Protein AF-A0A7V9BZ48-F1 (afdb_monomer)

Structure (mmCIF, N/CA/C/O backbone):
data_AF-A0A7V9BZ48-F1
#
_entry.id   AF-A0A7V9BZ48-F1
#
loop_
_atom_site.group_PDB
_atom_site.id
_atom_site.type_symbol
_atom_site.label_atom_id
_atom_site.label_alt_id
_atom_site.label_comp_id
_atom_site.label_asym_id
_atom_site.label_entity_id
_atom_site.label_seq_id
_atom_site.pdbx_PDB_ins_code
_atom_site.Cartn_x
_atom_site.Cartn_y
_atom_site.Cartn_z
_atom_site.occupancy
_atom_site.B_iso_or_equiv
_atom_site.auth_seq_id
_atom_site.auth_comp_id
_atom_site.auth_asym_id
_atom_site.auth_atom_id
_atom_site.pdbx_PDB_model_num
ATOM 1 N N . MET A 1 1 ? -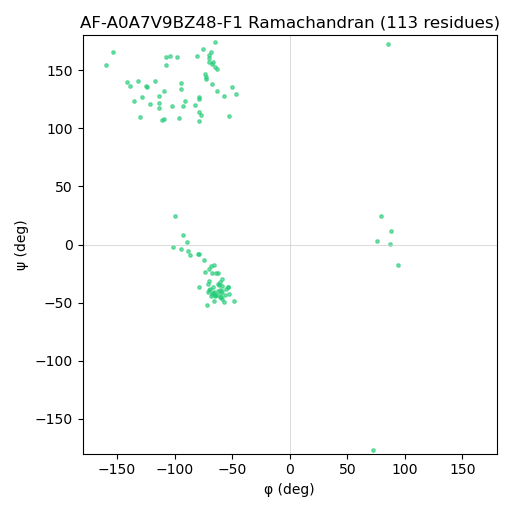19.549 12.080 18.949 1.00 83.88 1 MET A N 1
ATOM 2 C CA . MET A 1 1 ? -18.926 11.627 17.686 1.00 83.88 1 MET A CA 1
ATOM 3 C C . MET A 1 1 ? -18.040 10.440 18.003 1.00 83.88 1 MET A C 1
ATOM 5 O O . MET A 1 1 ? -17.340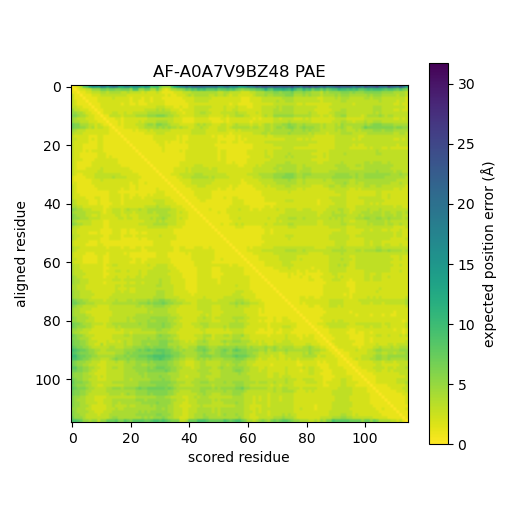 10.505 19.005 1.00 83.88 1 MET A O 1
ATOM 9 N N . THR A 1 2 ? -18.080 9.383 17.196 1.00 92.50 2 THR A N 1
ATOM 10 C CA . THR A 1 2 ? -17.160 8.242 17.321 1.00 92.50 2 THR A CA 1
ATOM 11 C C . THR A 1 2 ? -15.810 8.625 16.702 1.00 92.50 2 THR A C 1
ATOM 13 O O . THR A 1 2 ? -15.813 9.105 15.566 1.00 92.50 2 THR A O 1
ATOM 16 N N . PRO A 1 3 ? -14.671 8.482 17.405 1.00 97.62 3 PRO A N 1
ATOM 17 C CA . PRO A 1 3 ? -13.357 8.766 16.830 1.00 97.62 3 PRO A CA 1
ATOM 18 C C . PRO A 1 3 ? -13.024 7.794 15.688 1.00 97.62 3 PRO A C 1
ATOM 20 O O . PRO A 1 3 ? -13.516 6.663 15.649 1.00 97.62 3 PRO A O 1
ATOM 23 N N . ARG A 1 4 ? -12.196 8.249 14.742 1.00 97.88 4 ARG A N 1
ATOM 24 C CA . ARG A 1 4 ? -11.833 7.506 13.527 1.00 97.88 4 ARG A CA 1
ATOM 25 C C . ARG A 1 4 ? -10.318 7.365 13.427 1.00 97.88 4 ARG A C 1
ATOM 27 O O . ARG A 1 4 ? -9.601 8.342 13.621 1.00 97.88 4 ARG A O 1
ATOM 34 N N . ALA A 1 5 ? -9.857 6.169 13.084 1.00 97.94 5 ALA A N 1
ATOM 35 C CA . ALA A 1 5 ? -8.475 5.869 12.743 1.00 97.94 5 ALA A CA 1
ATOM 36 C C . ALA A 1 5 ? -8.389 5.473 11.260 1.00 97.94 5 ALA A C 1
ATOM 38 O O . ALA A 1 5 ? -9.037 4.519 10.822 1.00 97.94 5 ALA A O 1
ATOM 39 N N . ALA A 1 6 ? -7.589 6.212 10.494 1.00 97.81 6 ALA A N 1
ATOM 40 C CA . ALA A 1 6 ? -7.200 5.848 9.136 1.00 97.81 6 ALA A CA 1
ATOM 41 C C . ALA A 1 6 ? -5.778 5.283 9.183 1.00 97.81 6 ALA A C 1
ATOM 43 O O . ALA A 1 6 ? -4.855 5.954 9.642 1.00 97.81 6 ALA A O 1
ATOM 44 N N . MET A 1 7 ? -5.619 4.031 8.767 1.00 97.75 7 MET A N 1
ATOM 45 C CA . MET A 1 7 ? -4.364 3.294 8.856 1.00 97.75 7 MET A CA 1
ATOM 46 C C . MET A 1 7 ? -3.811 3.082 7.450 1.00 97.75 7 MET A C 1
ATOM 48 O O . MET A 1 7 ? -4.364 2.292 6.690 1.00 97.75 7 MET A O 1
ATOM 52 N N . GLY A 1 8 ? -2.744 3.798 7.101 1.00 95.50 8 GLY A N 1
ATOM 53 C CA . GLY A 1 8 ? -2.086 3.692 5.799 1.00 95.50 8 GLY A CA 1
ATOM 54 C C . GLY A 1 8 ? -0.915 2.711 5.815 1.00 95.50 8 GLY A C 1
ATOM 55 O O . GLY A 1 8 ? -0.065 2.762 6.705 1.00 95.50 8 GLY A O 1
ATOM 56 N N . LEU A 1 9 ? -0.856 1.841 4.813 1.00 93.75 9 LEU A N 1
ATOM 57 C CA . LEU A 1 9 ? 0.286 0.999 4.485 1.00 93.75 9 LEU A CA 1
ATOM 58 C C . LEU A 1 9 ? 0.711 1.317 3.053 1.00 93.75 9 LEU A C 1
ATOM 60 O O . LEU A 1 9 ? -0.062 1.119 2.124 1.00 93.75 9 LEU A O 1
ATOM 64 N N . LEU A 1 10 ? 1.961 1.746 2.876 1.00 88.81 10 LEU A N 1
ATOM 65 C CA . LEU A 1 10 ? 2.533 1.992 1.547 1.00 88.81 10 LEU A CA 1
ATOM 66 C C . LEU A 1 10 ? 2.513 0.728 0.660 1.00 88.81 10 LEU A C 1
ATOM 68 O O . LEU A 1 10 ? 2.431 0.818 -0.557 1.00 88.81 10 LEU A O 1
ATOM 72 N N . PHE A 1 11 ? 2.596 -0.450 1.282 1.00 91.88 11 PHE A N 1
ATOM 73 C CA . PHE A 1 11 ? 2.771 -1.746 0.628 1.00 91.88 11 PHE A CA 1
ATOM 74 C C . PHE A 1 11 ? 1.441 -2.492 0.452 1.00 91.88 11 PHE A C 1
ATOM 76 O O . PHE A 1 11 ? 0.480 -2.257 1.190 1.00 91.88 11 PHE A O 1
ATOM 83 N N . TYR A 1 12 ? 1.410 -3.476 -0.451 1.00 95.12 12 TYR A N 1
ATOM 84 C CA . TYR A 1 12 ? 0.418 -4.555 -0.358 1.00 95.12 12 TYR A CA 1
ATOM 85 C C . TYR A 1 12 ? 0.674 -5.430 0.887 1.00 95.12 12 TYR A C 1
ATOM 87 O O . TYR A 1 12 ? 1.801 -5.428 1.391 1.00 95.12 12 TYR A O 1
ATOM 95 N N . PRO A 1 13 ? -0.326 -6.164 1.426 1.00 96.62 13 PRO A N 1
ATOM 96 C CA . PRO A 1 13 ? -0.155 -6.944 2.649 1.00 96.62 13 PRO A CA 1
ATOM 97 C C . PRO A 1 13 ? 1.049 -7.893 2.596 1.00 96.62 13 PRO A C 1
ATOM 99 O O . PRO A 1 13 ? 1.060 -8.888 1.874 1.00 96.62 13 PRO A O 1
ATOM 102 N N . ARG A 1 14 ? 2.076 -7.570 3.387 1.00 92.50 14 ARG A N 1
ATOM 103 C CA . ARG A 1 14 ? 3.254 -8.404 3.650 1.00 92.50 14 ARG A CA 1
ATOM 104 C C . ARG A 1 14 ? 3.940 -7.953 4.938 1.00 92.50 14 ARG A C 1
ATOM 106 O O . ARG A 1 14 ? 3.856 -6.791 5.330 1.00 92.50 14 ARG A O 1
ATOM 113 N N . GLY A 1 15 ? 4.653 -8.875 5.580 1.00 91.31 15 GLY A N 1
ATOM 114 C CA . GLY A 1 15 ? 5.461 -8.586 6.767 1.00 91.31 15 GLY A CA 1
ATOM 115 C C . GLY A 1 15 ? 4.661 -8.322 8.050 1.00 91.31 15 GLY A C 1
ATOM 116 O O . GLY A 1 15 ? 3.436 -8.443 8.106 1.00 91.31 15 GLY A O 1
ATOM 117 N N . GLY A 1 16 ? 5.383 -7.989 9.123 1.00 94.25 16 GLY A N 1
ATOM 118 C CA . GLY A 1 16 ? 4.809 -7.852 10.466 1.00 94.25 16 GLY A CA 1
ATOM 119 C C . GLY A 1 16 ? 3.896 -6.636 10.648 1.00 94.25 16 GLY A C 1
ATOM 120 O O . GLY A 1 16 ? 2.926 -6.714 11.397 1.00 94.25 16 GLY A O 1
ATOM 121 N N . SER A 1 17 ? 4.149 -5.528 9.945 1.00 94.12 17 SER A N 1
ATOM 122 C CA . SER A 1 17 ? 3.313 -4.321 10.032 1.00 94.12 17 SER A CA 1
ATOM 123 C C . SER A 1 17 ? 1.882 -4.582 9.557 1.00 94.12 17 SER A C 1
ATOM 125 O O . SER A 1 17 ? 0.942 -4.158 10.223 1.00 94.12 17 SER A O 1
ATOM 127 N N . ALA A 1 18 ? 1.698 -5.355 8.482 1.00 96.62 18 ALA A N 1
ATOM 128 C CA . ALA A 1 18 ? 0.374 -5.752 8.007 1.00 96.62 18 ALA A CA 1
ATOM 129 C C . ALA A 1 18 ? -0.398 -6.557 9.069 1.00 96.62 18 ALA A C 1
ATOM 131 O O . ALA A 1 18 ? -1.589 -6.327 9.273 1.00 96.62 18 ALA A O 1
ATOM 132 N N . GLN A 1 19 ? 0.281 -7.443 9.808 1.00 97.62 19 GLN A N 1
ATOM 133 C CA . GLN A 1 19 ? -0.327 -8.181 10.924 1.00 97.62 19 GLN A CA 1
ATOM 134 C C . GLN A 1 19 ? -0.738 -7.244 12.067 1.00 97.62 19 GLN A C 1
ATOM 136 O O . GLN A 1 19 ? -1.850 -7.351 12.581 1.00 97.62 19 GLN A O 1
ATOM 141 N N . VAL A 1 20 ? 0.119 -6.287 12.436 1.00 97.75 20 VAL A N 1
ATOM 142 C CA . VAL A 1 20 ? -0.211 -5.279 13.458 1.00 97.75 20 VAL A CA 1
ATOM 143 C C . VAL A 1 20 ? -1.446 -4.478 13.050 1.00 97.75 20 VAL A C 1
ATOM 145 O O . VAL A 1 20 ? -2.368 -4.343 13.852 1.00 97.75 20 VAL A O 1
ATOM 148 N N . VAL A 1 21 ? -1.503 -4.002 11.801 1.00 98.12 21 VAL A N 1
ATOM 149 C CA . VAL A 1 21 ? -2.672 -3.282 11.275 1.00 98.12 21 VAL A CA 1
ATOM 150 C C . VAL A 1 21 ? -3.921 -4.155 11.329 1.00 98.12 21 VAL A C 1
ATOM 152 O O . VAL A 1 21 ? -4.949 -3.698 11.819 1.00 98.12 21 VAL A O 1
ATOM 155 N N . ARG A 1 22 ? -3.827 -5.422 10.910 1.00 98.06 22 ARG A N 1
ATOM 156 C CA . ARG A 1 22 ? -4.950 -6.367 10.914 1.00 98.06 22 ARG A CA 1
ATOM 157 C C . ARG A 1 22 ? -5.545 -6.536 12.310 1.00 98.06 22 ARG A C 1
ATOM 159 O O . ARG A 1 22 ? -6.758 -6.429 12.475 1.00 98.06 22 ARG A O 1
ATOM 166 N N . TYR A 1 23 ? -4.708 -6.780 13.317 1.00 98.25 23 TYR A N 1
ATOM 167 C CA . TYR A 1 23 ? -5.187 -6.973 14.686 1.00 98.25 23 TYR A CA 1
ATOM 168 C C . TYR A 1 23 ? -5.690 -5.674 15.318 1.00 98.25 23 TYR A C 1
ATOM 170 O O . TYR A 1 23 ? -6.726 -5.678 15.982 1.00 98.25 23 TYR A O 1
ATOM 178 N N . LEU A 1 24 ? -4.998 -4.554 15.095 1.00 98.25 24 LEU A N 1
ATOM 179 C CA . LEU A 1 24 ? -5.388 -3.271 15.672 1.00 98.25 24 LEU A CA 1
ATOM 180 C C . LEU A 1 24 ? -6.702 -2.755 15.070 1.00 98.25 24 LEU A C 1
ATOM 182 O O . LEU A 1 24 ? -7.591 -2.354 15.819 1.00 98.25 24 LEU A O 1
ATOM 186 N N . ALA A 1 25 ? -6.870 -2.828 13.748 1.00 98.25 25 ALA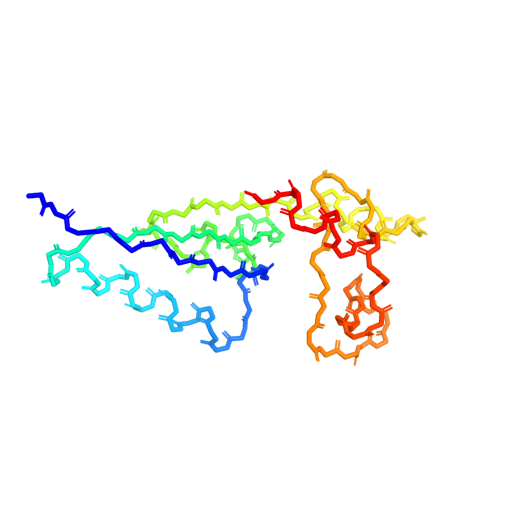 A N 1
ATOM 187 C CA . ALA A 1 25 ? -8.105 -2.430 13.074 1.00 98.25 25 ALA A CA 1
ATOM 188 C C . ALA A 1 25 ? -9.313 -3.273 13.522 1.00 98.25 25 ALA A C 1
ATOM 190 O O . ALA A 1 25 ? -10.406 -2.733 13.673 1.00 98.25 25 ALA A O 1
ATOM 191 N N . ALA A 1 26 ? -9.116 -4.564 13.815 1.00 98.25 26 ALA A N 1
ATOM 192 C CA . ALA A 1 26 ? -10.155 -5.425 14.384 1.00 98.25 26 ALA A CA 1
ATOM 193 C C . ALA A 1 26 ? -10.484 -5.085 15.854 1.00 98.25 26 ALA A C 1
ATOM 195 O O . ALA A 1 26 ? -11.629 -5.212 16.295 1.00 98.25 26 ALA A O 1
ATOM 196 N N . ALA A 1 27 ? -9.488 -4.655 16.634 1.00 98.31 27 ALA A N 1
ATOM 197 C CA . ALA A 1 27 ? -9.654 -4.338 18.051 1.00 98.31 27 ALA A CA 1
ATOM 198 C C . ALA A 1 27 ? -10.294 -2.959 18.289 1.00 98.31 27 ALA A C 1
ATOM 200 O O . ALA A 1 27 ? -11.100 -2.810 19.205 1.00 98.31 27 ALA A O 1
ATOM 201 N N . LEU A 1 28 ? -9.979 -1.959 17.460 1.00 98.06 28 LEU A N 1
ATOM 202 C CA . LEU A 1 28 ? -10.426 -0.568 17.616 1.00 98.06 28 LEU A CA 1
ATOM 203 C C . LEU A 1 28 ? -11.956 -0.389 17.769 1.00 98.06 28 LEU A C 1
ATOM 205 O O . LEU A 1 28 ? -12.363 0.351 18.670 1.00 98.06 28 LEU A O 1
ATOM 209 N N . PRO A 1 29 ? -12.821 -1.087 17.004 1.00 97.50 29 PRO A N 1
ATOM 210 C CA . PRO A 1 29 ? -14.272 -1.065 17.216 1.00 97.50 29 PRO A CA 1
ATOM 211 C C . PRO A 1 29 ? -14.714 -1.415 18.638 1.00 97.50 29 PRO A C 1
ATOM 213 O O . PRO A 1 29 ? -15.617 -0.776 19.175 1.00 97.50 29 PRO A O 1
ATOM 216 N N . HIS A 1 30 ? -14.030 -2.356 19.294 1.00 97.25 30 HIS A N 1
ATOM 217 C CA . HIS A 1 30 ? -14.325 -2.750 20.675 1.00 97.25 30 HIS A CA 1
ATOM 218 C C . HIS A 1 30 ? -13.953 -1.661 21.692 1.00 97.25 30 HIS A C 1
ATOM 220 O O . HIS A 1 30 ? -14.503 -1.629 22.790 1.00 97.25 30 HIS A O 1
ATOM 226 N N . ALA A 1 31 ? -13.059 -0.742 21.321 1.00 97.19 31 ALA A N 1
ATOM 227 C CA . ALA A 1 31 ? -12.698 0.437 22.104 1.00 97.19 31 ALA A CA 1
ATOM 228 C C . ALA A 1 31 ? -13.538 1.681 21.743 1.00 97.19 31 ALA A C 1
ATOM 230 O O . ALA A 1 31 ? -13.234 2.782 22.201 1.00 97.19 31 ALA A O 1
ATOM 231 N N . GLY A 1 32 ? -14.575 1.533 20.910 1.00 97.94 32 GLY A N 1
ATOM 232 C CA . GLY A 1 32 ? -15.436 2.637 20.485 1.00 97.94 32 GLY A CA 1
ATOM 233 C C . GLY A 1 32 ? -14.845 3.509 19.374 1.00 97.94 32 GLY A C 1
ATOM 234 O O . GLY A 1 32 ? -15.226 4.672 19.265 1.00 97.94 32 GLY A O 1
ATOM 235 N N . TRP A 1 33 ? -13.926 2.981 18.560 1.00 98.44 33 TRP A N 1
ATOM 236 C CA . TRP A 1 33 ? -13.358 3.664 17.389 1.00 98.44 33 TRP A CA 1
ATOM 237 C C . TRP A 1 33 ? -13.882 3.074 16.078 1.00 98.44 33 TRP A C 1
ATOM 239 O O . TRP A 1 33 ? -14.215 1.899 15.998 1.00 98.44 33 TRP A O 1
ATOM 249 N N . GLN A 1 34 ? -13.894 3.867 15.013 1.00 98.06 34 GLN A N 1
ATOM 250 C CA . GLN A 1 34 ? -13.979 3.344 13.647 1.00 98.06 34 GLN A CA 1
ATOM 251 C C . GLN A 1 34 ? -12.569 3.206 13.074 1.00 98.06 34 GLN A C 1
ATOM 253 O O . GLN A 1 34 ? -11.746 4.101 13.269 1.00 98.06 34 GLN A O 1
ATOM 258 N N . ALA A 1 35 ? -12.296 2.117 12.361 1.00 98.19 35 ALA A N 1
ATOM 259 C CA . ALA A 1 35 ? -11.005 1.861 11.734 1.00 98.19 35 ALA A CA 1
ATOM 260 C C . ALA A 1 35 ? -11.189 1.603 10.238 1.00 98.19 35 ALA A C 1
ATOM 262 O O . ALA A 1 35 ? -12.091 0.863 9.861 1.00 98.19 35 ALA A O 1
ATOM 263 N N . SER A 1 36 ? -10.323 2.204 9.425 1.00 98.38 36 SER A N 1
ATOM 264 C CA . SER A 1 36 ? -10.235 1.990 7.975 1.00 98.38 36 SER A CA 1
ATOM 265 C C . SER A 1 36 ? -8.775 1.761 7.595 1.00 98.38 36 SER A C 1
ATOM 267 O O . SER A 1 36 ? -7.884 2.401 8.164 1.00 98.38 36 SER A O 1
ATOM 269 N N . VAL A 1 37 ? -8.526 0.837 6.670 1.00 98.50 37 VAL A N 1
ATOM 270 C CA . VAL A 1 37 ? -7.185 0.456 6.212 1.00 98.50 37 VAL A CA 1
ATOM 271 C C . VAL A 1 37 ? -7.015 0.860 4.754 1.00 98.50 37 VAL A C 1
ATOM 273 O O . VAL A 1 37 ? -7.826 0.486 3.917 1.00 98.50 37 VAL A O 1
ATOM 276 N N . TYR A 1 38 ? -5.947 1.588 4.449 1.00 97.81 38 TYR A N 1
ATOM 277 C CA . TYR A 1 38 ? -5.564 1.996 3.100 1.00 97.81 38 TYR A CA 1
ATOM 278 C C . TYR A 1 38 ? -4.259 1.288 2.762 1.00 97.81 38 TYR A C 1
ATOM 280 O O . TYR A 1 38 ? -3.275 1.454 3.483 1.00 97.81 38 TYR A O 1
ATOM 288 N N . CYS A 1 39 ? -4.252 0.437 1.740 1.00 97.25 39 CYS A N 1
ATOM 289 C CA . CYS A 1 39 ? -3.072 -0.359 1.397 1.00 97.25 39 CYS A CA 1
ATOM 290 C C . CYS A 1 39 ? -3.042 -0.741 -0.082 1.00 97.25 39 CYS A C 1
ATOM 292 O O . CYS A 1 39 ? -4.043 -0.637 -0.786 1.00 97.25 39 CYS A O 1
ATOM 294 N N . GLY A 1 40 ? -1.887 -1.194 -0.557 1.00 96.62 40 GLY A N 1
ATOM 295 C CA . GLY A 1 40 ? -1.814 -1.852 -1.853 1.00 96.62 40 GLY A CA 1
ATOM 296 C C . GLY A 1 40 ? -2.513 -3.209 -1.848 1.00 96.62 40 GLY A C 1
ATOM 297 O O . GLY A 1 40 ? -2.762 -3.794 -0.797 1.00 96.62 40 GLY A O 1
ATOM 298 N N . SER A 1 41 ? -2.762 -3.774 -3.019 1.00 97.31 41 SER A N 1
ATOM 299 C CA . SER A 1 41 ? -3.232 -5.147 -3.168 1.00 97.31 41 SER A CA 1
ATOM 300 C C . SER A 1 41 ? -2.576 -5.788 -4.369 1.00 97.31 41 SER A C 1
ATOM 302 O O . SER A 1 41 ? -2.429 -5.162 -5.416 1.00 97.31 41 SER A O 1
ATOM 304 N N . LEU A 1 42 ? -2.195 -7.053 -4.216 1.00 96.88 42 LEU A N 1
ATOM 305 C CA . LEU A 1 42 ? -1.571 -7.802 -5.288 1.00 96.88 42 LEU A CA 1
ATOM 306 C C . LEU A 1 42 ? -2.088 -9.237 -5.351 1.00 96.88 42 LEU A C 1
ATOM 308 O O . LEU A 1 42 ? -2.180 -9.933 -4.340 1.00 96.88 42 LEU A O 1
ATOM 312 N N . GLY A 1 43 ? -2.355 -9.699 -6.568 1.00 96.62 43 GLY A N 1
ATOM 313 C CA . GLY A 1 43 ? -2.773 -11.067 -6.840 1.00 96.62 43 GLY A CA 1
ATOM 314 C C . GLY A 1 43 ? -4.283 -11.297 -6.691 1.00 96.62 43 GLY A C 1
ATOM 315 O O . GLY A 1 43 ? -5.031 -10.410 -6.260 1.00 96.62 43 GLY A O 1
ATOM 316 N N . PRO A 1 44 ? -4.748 -12.495 -7.081 1.00 96.88 44 PRO A N 1
ATOM 317 C CA . PRO A 1 44 ? -6.168 -12.823 -7.112 1.00 96.88 44 PRO A CA 1
ATOM 318 C C . PRO A 1 44 ? -6.765 -12.951 -5.699 1.00 96.88 44 PRO A C 1
ATOM 320 O O . PRO A 1 44 ? -6.027 -13.144 -4.727 1.00 96.88 44 PRO A O 1
ATOM 323 N N . PRO A 1 45 ? -8.103 -12.914 -5.563 1.00 96.69 45 PRO A N 1
ATOM 324 C CA . PRO A 1 45 ? -8.775 -13.295 -4.323 1.00 96.69 45 PRO A CA 1
ATOM 325 C C . PRO A 1 45 ? -8.294 -14.664 -3.819 1.00 96.69 45 PRO A C 1
ATOM 327 O O . PRO A 1 45 ? -8.155 -15.606 -4.597 1.00 96.69 45 PRO A O 1
ATOM 330 N N . GLY A 1 46 ? -8.034 -14.769 -2.517 1.00 97.06 46 GLY A N 1
ATOM 331 C CA . GLY A 1 46 ? -7.433 -15.949 -1.890 1.00 97.06 46 GLY A CA 1
ATOM 332 C C . GLY A 1 46 ? -5.910 -15.878 -1.738 1.00 97.06 46 GLY A C 1
ATOM 333 O O . GLY A 1 46 ? -5.366 -16.603 -0.908 1.00 97.06 46 GLY A O 1
ATOM 334 N N . ALA A 1 47 ? -5.217 -14.993 -2.464 1.00 97.31 47 ALA A N 1
ATOM 335 C CA . ALA A 1 47 ? -3.794 -14.747 -2.238 1.00 97.31 47 ALA A CA 1
ATOM 336 C C . ALA A 1 47 ? -3.568 -13.950 -0.942 1.00 97.31 47 ALA A C 1
ATOM 338 O O . ALA A 1 47 ? -4.306 -13.014 -0.640 1.00 97.31 47 ALA A O 1
ATOM 339 N N . GLU A 1 48 ? -2.508 -14.261 -0.194 1.00 95.88 48 GLU A N 1
ATOM 340 C CA . GLU A 1 48 ? -2.188 -13.531 1.045 1.00 95.88 48 GLU A CA 1
ATOM 341 C C . GLU A 1 48 ? -1.769 -12.074 0.796 1.00 95.88 48 GLU A C 1
ATOM 343 O O . GLU A 1 48 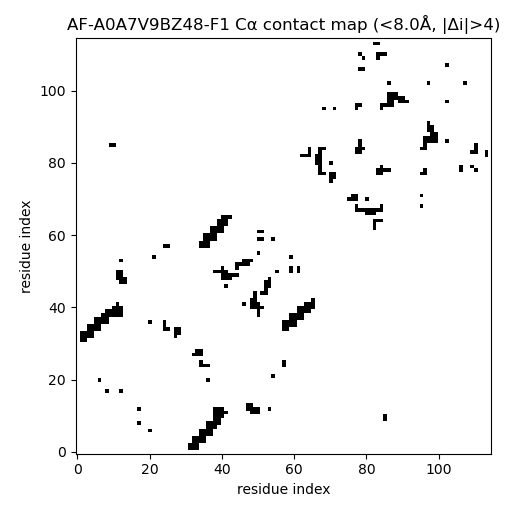? -1.942 -11.228 1.667 1.00 95.88 48 GLU A O 1
ATOM 348 N N . SER A 1 49 ? -1.266 -11.762 -0.399 1.00 96.56 49 SER A N 1
ATOM 349 C CA . SER A 1 49 ? -0.937 -10.401 -0.838 1.00 96.56 49 SER A CA 1
ATOM 350 C C . SER A 1 49 ? -2.157 -9.597 -1.307 1.00 96.56 49 SER A C 1
ATOM 352 O O . SER A 1 49 ? -2.044 -8.399 -1.571 1.00 96.56 49 SER A O 1
ATOM 354 N N . ASN A 1 50 ? -3.324 -10.236 -1.436 1.00 98.25 50 ASN A N 1
ATOM 355 C CA . ASN A 1 50 ? -4.560 -9.571 -1.819 1.00 98.25 50 ASN A CA 1
ATOM 356 C C . ASN A 1 50 ? -5.184 -8.918 -0.577 1.00 98.25 50 ASN A C 1
ATOM 358 O O . ASN A 1 50 ? -5.524 -9.602 0.389 1.00 98.25 50 ASN A O 1
ATOM 362 N N . ALA A 1 51 ? -5.358 -7.595 -0.597 1.00 98.19 51 ALA A N 1
ATOM 363 C CA . ALA A 1 51 ? -5.782 -6.830 0.577 1.00 98.19 51 ALA A CA 1
ATOM 364 C C . ALA A 1 51 ? -7.147 -7.256 1.121 1.00 98.19 51 ALA A C 1
ATOM 366 O O . ALA A 1 51 ? -7.291 -7.460 2.326 1.00 98.19 51 ALA A O 1
ATOM 367 N N . ALA A 1 52 ? -8.129 -7.450 0.236 1.00 97.75 52 ALA A N 1
ATOM 368 C CA . ALA A 1 52 ? -9.468 -7.886 0.623 1.00 97.75 52 ALA A CA 1
ATOM 369 C C . ALA A 1 52 ? -9.452 -9.276 1.279 1.00 97.75 52 ALA A C 1
ATOM 371 O O . ALA A 1 52 ? -10.216 -9.541 2.205 1.00 97.75 52 ALA A O 1
ATOM 372 N N . THR A 1 53 ? -8.549 -10.151 0.830 1.00 98.19 53 THR A N 1
ATOM 373 C CA . THR A 1 53 ? -8.356 -11.479 1.419 1.00 98.19 53 THR A CA 1
ATOM 374 C C . THR A 1 53 ? -7.674 -11.379 2.784 1.00 98.19 53 THR A C 1
ATOM 376 O O . THR A 1 53 ? -8.178 -11.908 3.774 1.00 98.19 53 THR A O 1
ATOM 379 N N . PHE A 1 54 ? -6.542 -10.678 2.863 1.00 98.44 54 PHE A N 1
ATOM 380 C CA . PHE A 1 54 ? -5.725 -10.604 4.075 1.00 98.44 54 PHE A CA 1
ATOM 381 C C . PHE A 1 54 ? -6.433 -9.891 5.235 1.00 98.44 54 PHE A C 1
ATOM 383 O O . PHE A 1 54 ? -6.362 -10.334 6.385 1.00 98.44 54 PHE A O 1
ATOM 390 N N . PHE A 1 55 ? -7.138 -8.801 4.931 1.00 98.19 55 PHE A N 1
ATOM 391 C CA . PHE A 1 55 ? -7.881 -7.976 5.884 1.00 98.19 55 PHE A CA 1
ATOM 392 C C . PHE A 1 55 ? -9.387 -8.290 5.891 1.00 98.19 55 PHE A C 1
ATOM 394 O O . PHE A 1 55 ? -10.196 -7.440 6.256 1.00 98.19 55 PHE A O 1
ATOM 401 N N . SER A 1 56 ? -9.780 -9.504 5.491 1.00 97.88 56 SER A N 1
ATOM 402 C CA . SER A 1 56 ? -11.184 -9.924 5.427 1.00 97.88 56 SER A CA 1
ATOM 403 C C . SER A 1 56 ? -11.966 -9.562 6.698 1.00 97.88 56 SER A C 1
ATOM 405 O O . SER A 1 56 ? -11.560 -9.899 7.812 1.00 97.88 56 SER A O 1
ATOM 407 N N . GLY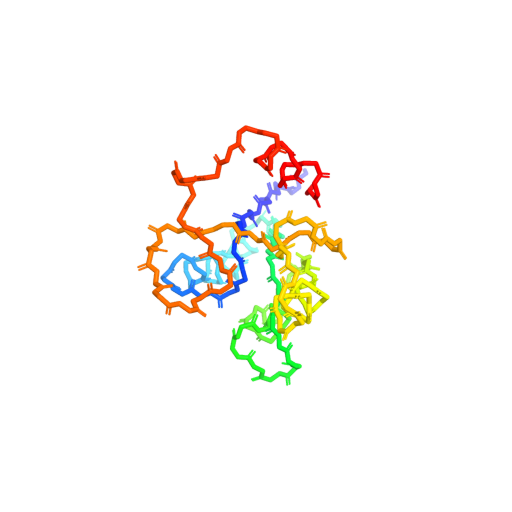 A 1 57 ? -13.122 -8.919 6.513 1.00 97.31 57 GLY A N 1
ATOM 408 C CA . GLY A 1 57 ? -13.999 -8.461 7.596 1.00 97.31 57 GLY A CA 1
ATOM 409 C C . GLY A 1 57 ? -13.673 -7.069 8.149 1.00 97.31 57 GLY A C 1
ATOM 410 O O . GLY A 1 57 ? -14.365 -6.618 9.059 1.00 97.31 57 GLY A O 1
ATOM 411 N N . LEU A 1 58 ? -12.656 -6.387 7.615 1.00 98.25 58 LEU A N 1
ATOM 412 C CA . LEU A 1 58 ? -12.311 -5.003 7.948 1.00 98.25 58 LEU A CA 1
ATOM 413 C C . LEU A 1 58 ? -12.744 -4.038 6.832 1.00 98.25 58 LEU A C 1
ATOM 415 O O . LEU A 1 58 ? -12.976 -4.450 5.697 1.00 98.25 58 LEU A O 1
ATOM 419 N N . ASP A 1 59 ? -12.826 -2.748 7.159 1.00 98.19 59 ASP A N 1
ATOM 420 C CA . ASP A 1 59 ? -13.033 -1.670 6.185 1.00 98.19 59 ASP A CA 1
ATOM 421 C C . ASP A 1 59 ? -11.705 -1.357 5.478 1.00 98.19 59 ASP A C 1
ATOM 423 O O . ASP A 1 59 ? -10.775 -0.826 6.094 1.00 98.19 59 ASP A O 1
ATOM 427 N N . VAL A 1 60 ? -11.580 -1.772 4.215 1.00 98.12 60 VAL A N 1
ATOM 428 C CA . VAL A 1 60 ? -10.314 -1.779 3.469 1.00 98.12 60 VAL A CA 1
ATOM 429 C C . VAL A 1 60 ? -10.489 -1.080 2.130 1.00 98.12 60 VAL A C 1
ATOM 431 O O . VAL A 1 60 ? -11.323 -1.463 1.311 1.00 98.12 60 VAL A O 1
ATOM 434 N N . HIS A 1 61 ? -9.623 -0.107 1.884 1.00 97.31 61 HIS A N 1
ATOM 435 C CA . HIS A 1 61 ? -9.475 0.607 0.628 1.00 97.31 61 HIS A CA 1
ATOM 436 C C . HIS A 1 61 ? -8.152 0.180 -0.001 1.00 97.31 61 HIS A C 1
ATOM 438 O O . HIS A 1 61 ? -7.071 0.486 0.507 1.00 97.31 61 HIS A O 1
ATOM 444 N N . ALA A 1 62 ? -8.252 -0.596 -1.074 1.00 96.25 62 ALA A N 1
ATOM 445 C CA . ALA A 1 62 ? -7.109 -1.239 -1.693 1.00 96.25 62 ALA A CA 1
ATOM 446 C C . ALA A 1 62 ? -6.774 -0.611 -3.047 1.00 96.25 62 ALA A C 1
ATOM 448 O O . A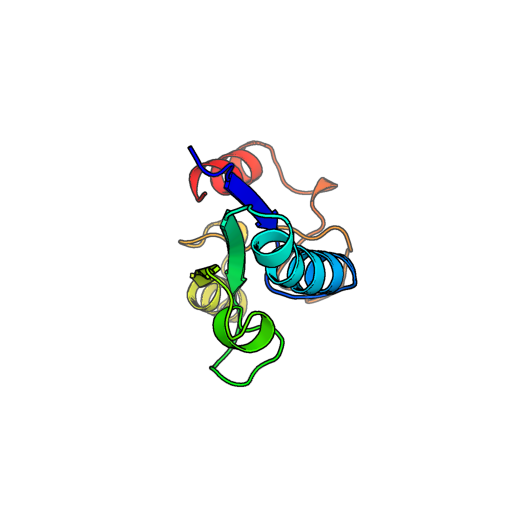LA A 1 62 ? -7.658 -0.465 -3.890 1.00 96.25 62 ALA A O 1
ATOM 449 N N . LEU A 1 63 ? -5.496 -0.307 -3.265 1.00 95.62 63 LEU A N 1
ATOM 450 C CA . LEU A 1 63 ? -4.963 0.108 -4.559 1.00 95.62 63 LEU A CA 1
ATOM 451 C C . LEU A 1 63 ? -4.440 -1.126 -5.310 1.00 95.62 63 LEU A C 1
ATOM 453 O O . LEU A 1 63 ? -3.567 -1.829 -4.804 1.00 95.62 63 LEU A O 1
ATOM 457 N N . ASP A 1 64 ? -4.997 -1.434 -6.482 1.00 95.31 64 ASP A N 1
ATOM 458 C CA . ASP A 1 64 ? -4.627 -2.634 -7.244 1.00 95.31 64 ASP A CA 1
ATOM 459 C C . ASP A 1 64 ? -3.308 -2.439 -8.002 1.00 95.31 64 ASP A C 1
ATOM 461 O O . ASP A 1 64 ? -3.235 -1.654 -8.944 1.00 95.31 64 ASP A O 1
ATOM 465 N N . TYR A 1 65 ? -2.274 -3.192 -7.625 1.00 96.44 65 TYR A N 1
ATOM 466 C CA . TYR A 1 65 ? -0.970 -3.155 -8.290 1.00 96.44 65 TYR A CA 1
ATOM 467 C C . TYR A 1 65 ? -0.825 -4.135 -9.455 1.00 96.44 65 TYR A C 1
ATOM 469 O O . TYR A 1 65 ? 0.242 -4.189 -10.069 1.00 96.44 65 TYR A O 1
ATOM 477 N N . GLY A 1 66 ? -1.872 -4.890 -9.801 1.00 96.50 66 GLY A N 1
ATOM 478 C CA . GLY A 1 66 ? -1.880 -5.770 -10.970 1.00 96.50 66 GLY A CA 1
ATOM 479 C C . GLY A 1 66 ? -1.374 -5.095 -12.257 1.00 96.50 66 GLY A C 1
ATOM 480 O O . GLY A 1 66 ? -0.474 -5.647 -12.896 1.00 96.50 66 GLY A O 1
ATOM 481 N N . PRO A 1 67 ? -1.858 -3.890 -12.624 1.00 96.31 67 PRO A N 1
ATOM 482 C CA . PRO A 1 67 ? -1.370 -3.163 -13.797 1.00 96.31 67 PRO A CA 1
ATOM 483 C C . PRO A 1 67 ? 0.131 -2.845 -13.752 1.00 96.31 67 PRO A C 1
ATOM 485 O O . PRO A 1 67 ? 0.815 -2.974 -14.769 1.00 96.31 67 PRO A O 1
ATOM 488 N N . ALA A 1 68 ? 0.656 -2.474 -12.582 1.00 97.25 68 ALA A N 1
ATOM 489 C CA . ALA A 1 68 ? 2.069 -2.156 -12.409 1.00 97.25 68 ALA A CA 1
ATOM 490 C C . ALA A 1 68 ? 2.960 -3.402 -12.511 1.00 97.25 68 ALA A C 1
ATOM 492 O O . ALA A 1 68 ? 4.008 -3.361 -13.153 1.00 97.25 68 ALA A O 1
ATOM 493 N N . ILE A 1 69 ? 2.516 -4.537 -11.963 1.00 97.50 69 ILE A N 1
ATOM 494 C CA . ILE A 1 69 ? 3.212 -5.819 -12.137 1.00 97.50 69 ILE A CA 1
ATOM 495 C C . ILE A 1 69 ? 3.199 -6.261 -13.597 1.00 97.50 69 ILE A C 1
ATOM 497 O O . ILE A 1 69 ? 4.244 -6.625 -14.130 1.00 97.50 69 ILE A O 1
ATOM 501 N N . ALA A 1 70 ? 2.062 -6.141 -14.283 1.00 97.56 70 ALA A N 1
ATOM 502 C CA . ALA A 1 70 ? 1.993 -6.442 -15.708 1.00 97.56 70 ALA A CA 1
ATOM 503 C C . ALA A 1 70 ? 2.927 -5.537 -16.536 1.00 97.56 70 ALA A C 1
ATOM 505 O O . ALA A 1 70 ? 3.433 -5.967 -17.569 1.00 97.56 70 ALA A O 1
ATOM 506 N N . ALA A 1 71 ? 3.147 -4.284 -16.118 1.00 97.75 71 ALA A N 1
ATOM 507 C CA . ALA A 1 71 ? 4.118 -3.383 -16.740 1.00 97.75 71 ALA A CA 1
ATOM 508 C C . ALA A 1 71 ? 5.556 -3.883 -16.552 1.00 97.75 71 ALA A C 1
ATOM 510 O O . ALA A 1 71 ? 6.280 -4.045 -17.535 1.00 97.75 71 ALA A O 1
ATOM 511 N N . PHE A 1 72 ? 5.925 -4.241 -15.323 1.00 97.56 72 PHE A N 1
ATOM 512 C CA . PHE A 1 72 ? 7.229 -4.834 -15.029 1.00 97.56 72 PHE A CA 1
ATOM 513 C C . PHE A 1 72 ? 7.502 -6.108 -15.843 1.00 97.56 72 PHE A C 1
ATOM 515 O O . PHE A 1 72 ? 8.582 -6.263 -16.407 1.00 97.56 72 PHE A O 1
ATOM 522 N N . GLU A 1 73 ? 6.516 -7.000 -15.973 1.00 97.38 73 GLU A N 1
ATOM 523 C CA . GLU A 1 73 ? 6.642 -8.245 -16.749 1.00 97.38 73 GLU A CA 1
ATOM 524 C C . GLU A 1 73 ? 6.916 -8.010 -18.245 1.00 97.38 73 GLU A C 1
ATOM 526 O O . GLU A 1 73 ? 7.499 -8.867 -18.910 1.00 97.38 73 GLU A O 1
ATOM 531 N N . ARG A 1 74 ? 6.536 -6.843 -18.780 1.00 97.56 74 ARG A N 1
ATOM 532 C CA . ARG A 1 74 ? 6.854 -6.425 -20.156 1.00 97.56 74 ARG A CA 1
ATOM 533 C C . ARG A 1 74 ? 8.188 -5.682 -20.276 1.00 97.56 74 ARG A C 1
ATOM 535 O O . ARG A 1 74 ? 8.605 -5.388 -21.393 1.00 97.56 74 ARG A O 1
ATOM 542 N N . GLY A 1 75 ? 8.854 -5.400 -19.158 1.00 96.88 75 GLY A N 1
ATOM 543 C CA . GLY A 1 75 ? 10.082 -4.609 -19.096 1.00 96.88 75 GLY A CA 1
ATOM 544 C C . GLY A 1 75 ? 9.861 -3.099 -18.965 1.00 96.88 75 GLY A C 1
ATOM 545 O O . GLY A 1 75 ? 10.822 -2.345 -19.116 1.00 96.88 75 GLY A O 1
ATOM 546 N N . ASP A 1 76 ? 8.632 -2.655 -18.689 1.00 97.06 76 ASP A N 1
ATOM 547 C CA . ASP A 1 76 ? 8.325 -1.253 -18.391 1.00 97.06 76 ASP A CA 1
ATOM 548 C C . ASP A 1 76 ? 8.670 -0.919 -16.920 1.00 97.06 76 ASP A C 1
ATOM 550 O O . ASP A 1 76 ? 8.791 -1.810 -16.077 1.00 97.06 76 ASP A O 1
ATOM 554 N N . ASP A 1 77 ? 8.801 0.371 -16.585 1.00 94.69 77 ASP A N 1
ATOM 555 C CA . ASP A 1 77 ? 9.044 0.830 -15.207 1.00 94.69 77 ASP A CA 1
ATOM 556 C C . ASP A 1 77 ? 7.737 0.787 -14.379 1.00 94.69 77 ASP A C 1
ATOM 558 O O . ASP A 1 77 ? 6.829 1.591 -14.630 1.00 94.69 77 ASP A O 1
ATOM 562 N N . PRO A 1 78 ? 7.609 -0.104 -13.375 1.00 95.94 78 PRO A N 1
ATOM 563 C CA . PRO A 1 78 ? 6.381 -0.231 -12.592 1.00 95.94 78 PRO A CA 1
ATOM 564 C C . PRO A 1 78 ? 6.104 0.983 -11.694 1.00 95.94 78 PRO A C 1
ATOM 566 O O . PRO A 1 78 ? 4.955 1.186 -11.302 1.00 95.94 78 PRO A O 1
ATOM 569 N N . LEU A 1 79 ? 7.101 1.829 -11.401 1.00 95.44 79 LEU A N 1
ATOM 570 C CA . LEU A 1 79 ? 6.902 3.074 -10.642 1.00 95.44 79 LEU A CA 1
ATOM 571 C C . LEU A 1 79 ? 6.231 4.163 -11.490 1.00 95.44 79 LEU A C 1
ATOM 573 O O . LEU A 1 79 ? 5.768 5.166 -10.949 1.00 95.44 79 LEU A O 1
ATOM 577 N N . LEU A 1 80 ? 6.170 3.977 -12.811 1.00 94.56 80 LEU A N 1
ATOM 578 C CA . LEU A 1 80 ? 5.492 4.879 -13.743 1.00 94.56 80 LEU A CA 1
ATOM 579 C C . LEU A 1 80 ? 4.113 4.365 -14.178 1.00 94.56 80 LEU A C 1
ATOM 581 O O . LEU A 1 80 ? 3.406 5.071 -14.897 1.00 94.56 80 LEU A O 1
ATOM 585 N N . ALA A 1 81 ? 3.705 3.176 -13.727 1.00 95.62 81 ALA A N 1
ATOM 586 C CA . ALA A 1 81 ? 2.377 2.632 -13.988 1.00 95.62 81 ALA A CA 1
ATOM 587 C C . ALA A 1 81 ? 1.259 3.474 -13.337 1.00 95.62 81 ALA A C 1
ATOM 589 O O . ALA A 1 81 ? 1.523 4.442 -12.615 1.00 95.62 81 ALA A O 1
ATOM 590 N N . ASP A 1 82 ? 0.005 3.121 -13.624 1.00 93.12 82 ASP A N 1
ATOM 591 C CA . ASP A 1 82 ? -1.186 3.732 -13.028 1.00 93.12 82 ASP A CA 1
ATOM 592 C C . ASP A 1 82 ? -2.143 2.638 -12.500 1.00 93.12 82 ASP A C 1
ATOM 594 O O . ASP A 1 82 ? -2.711 1.894 -13.309 1.00 93.12 82 ASP A O 1
ATOM 598 N N . PRO A 1 83 ? -2.286 2.482 -11.171 1.00 93.44 83 PRO A N 1
ATOM 599 C CA . PRO A 1 83 ? -1.486 3.147 -10.138 1.00 93.44 83 PRO A CA 1
ATOM 600 C C . PRO A 1 83 ? -0.019 2.668 -10.151 1.00 93.44 83 PRO A C 1
ATOM 602 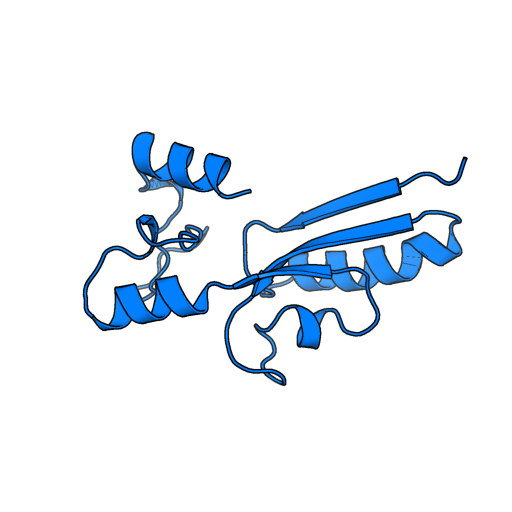O O . PRO A 1 83 ? 0.260 1.551 -10.600 1.00 93.44 83 PRO A O 1
ATOM 605 N N . PRO A 1 84 ? 0.941 3.477 -9.668 1.00 95.81 84 PRO A N 1
ATOM 606 C CA . PRO A 1 84 ? 2.342 3.084 -9.633 1.00 95.81 84 PRO A CA 1
ATOM 607 C C . PRO A 1 84 ? 2.587 2.031 -8.543 1.00 95.81 84 PRO A C 1
ATOM 609 O O . PRO A 1 84 ? 1.992 2.083 -7.466 1.00 95.81 84 PRO A O 1
ATOM 612 N N . LEU A 1 85 ? 3.491 1.080 -8.797 1.00 95.56 85 LEU A N 1
ATOM 613 C CA . LEU A 1 85 ? 3.951 0.166 -7.751 1.00 95.56 85 LEU A CA 1
ATOM 614 C C . LEU A 1 85 ? 4.766 0.949 -6.718 1.00 95.56 85 LEU A C 1
ATOM 616 O O . LEU A 1 85 ? 5.610 1.771 -7.085 1.00 95.56 85 LEU A O 1
ATOM 620 N N . HIS A 1 86 ? 4.552 0.649 -5.437 1.00 94.12 86 HIS A N 1
ATOM 621 C CA . HIS A 1 86 ? 5.370 1.213 -4.371 1.00 94.12 86 HIS A CA 1
ATOM 622 C C . HIS A 1 86 ? 6.845 0.779 -4.490 1.00 94.12 86 HIS A C 1
ATOM 624 O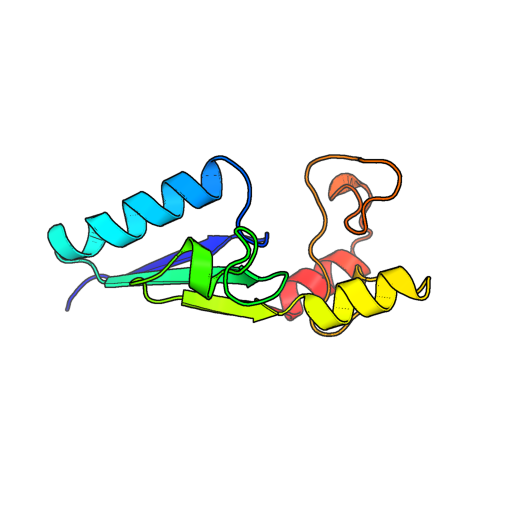 O . HIS A 1 86 ? 7.143 -0.338 -4.921 1.00 94.12 86 HIS A O 1
ATOM 630 N N . PRO A 1 87 ? 7.793 1.599 -4.019 1.00 94.81 87 PRO A N 1
ATOM 631 C CA . PRO A 1 87 ? 9.158 1.147 -3.767 1.00 94.81 87 PRO A CA 1
ATOM 632 C C . PRO A 1 87 ? 9.255 0.300 -2.490 1.00 94.81 87 PRO A C 1
ATOM 634 O O . PRO A 1 87 ? 8.330 0.259 -1.681 1.00 94.81 87 PRO A O 1
ATOM 637 N N . SER A 1 88 ? 10.385 -0.370 -2.283 1.00 93.19 88 SER A N 1
ATOM 638 C CA . SER A 1 88 ? 10.632 -1.296 -1.174 1.00 93.19 88 SER A CA 1
ATOM 639 C C . SER A 1 88 ? 11.586 -0.731 -0.122 1.00 93.19 88 SER A C 1
ATOM 641 O O . SER A 1 88 ? 12.380 0.160 -0.403 1.00 93.19 88 SER A O 1
ATOM 643 N N . TYR A 1 89 ? 11.590 -1.291 1.089 1.00 92.31 89 TYR A N 1
ATOM 644 C CA . TYR A 1 89 ? 12.686 -1.050 2.046 1.00 92.31 89 TYR A CA 1
ATOM 645 C C . TYR A 1 89 ? 13.862 -2.017 1.872 1.00 92.31 89 TYR A C 1
ATOM 647 O O . TYR A 1 89 ? 14.911 -1.821 2.479 1.00 92.31 89 TYR A O 1
ATOM 655 N N . GLU A 1 90 ? 13.696 -3.047 1.047 1.00 91.25 90 GLU A N 1
ATOM 656 C CA . GLU A 1 90 ? 14.702 -4.071 0.793 1.00 91.25 90 GLU A CA 1
ATOM 657 C C . GLU A 1 90 ? 15.118 -4.032 -0.675 1.00 91.25 90 GLU A C 1
ATOM 659 O O . GLU A 1 90 ? 14.287 -3.867 -1.564 1.00 91.25 90 GLU A O 1
ATOM 664 N N . GLU A 1 91 ? 16.407 -4.216 -0.945 1.00 92.50 91 GLU A N 1
ATOM 665 C CA . GLU A 1 91 ? 16.878 -4.448 -2.306 1.00 92.50 91 GLU A CA 1
ATOM 666 C C . GLU A 1 91 ? 16.890 -5.953 -2.586 1.00 92.50 91 GLU A C 1
ATOM 668 O O . GLU A 1 91 ? 17.533 -6.730 -1.876 1.00 92.50 91 GLU A O 1
ATOM 673 N N . ARG A 1 92 ? 16.178 -6.377 -3.635 1.00 92.75 92 ARG A N 1
ATOM 674 C CA . ARG A 1 92 ? 16.138 -7.776 -4.064 1.00 92.75 92 ARG A CA 1
ATOM 675 C C . ARG A 1 92 ? 16.274 -7.873 -5.577 1.00 92.75 92 ARG A C 1
ATOM 677 O O . ARG A 1 92 ? 15.461 -7.334 -6.320 1.00 92.75 92 ARG A O 1
ATOM 684 N N . ALA A 1 93 ? 17.279 -8.618 -6.033 1.00 92.31 93 ALA A N 1
ATOM 685 C CA . ALA A 1 93 ? 17.500 -8.847 -7.457 1.00 92.31 93 ALA A CA 1
ATOM 686 C C . ALA A 1 93 ? 16.258 -9.471 -8.119 1.00 92.31 93 ALA A C 1
ATOM 688 O O . ALA A 1 93 ? 15.732 -10.482 -7.644 1.00 92.31 93 ALA A O 1
ATOM 689 N N . GLY A 1 94 ? 15.803 -8.858 -9.214 1.00 90.94 94 GLY A N 1
ATOM 690 C CA . GLY A 1 94 ? 14.632 -9.293 -9.980 1.00 90.94 94 GLY A CA 1
ATOM 691 C C . GLY A 1 94 ? 13.277 -8.964 -9.346 1.00 90.94 94 GLY A C 1
ATOM 692 O O . GLY A 1 94 ? 12.258 -9.355 -9.908 1.00 90.94 94 GLY A O 1
ATOM 693 N N . ALA A 1 95 ? 13.240 -8.275 -8.201 1.00 94.06 95 ALA A N 1
ATOM 694 C CA . ALA A 1 95 ? 11.991 -7.761 -7.655 1.00 94.06 95 ALA A CA 1
ATOM 695 C C . ALA A 1 95 ? 11.502 -6.542 -8.465 1.00 94.06 95 ALA A C 1
ATOM 697 O O . ALA A 1 95 ? 12.331 -5.778 -8.966 1.00 94.06 95 ALA A O 1
ATOM 698 N N . PRO A 1 96 ? 10.177 -6.355 -8.598 1.00 94.56 96 PRO A N 1
ATOM 699 C CA . PRO A 1 96 ? 9.607 -5.228 -9.334 1.00 94.56 96 PRO A CA 1
ATOM 700 C C . PRO A 1 96 ? 9.727 -3.898 -8.573 1.00 94.56 96 PRO A C 1
ATOM 702 O O . PRO A 1 96 ? 9.700 -2.835 -9.183 1.00 94.56 96 PRO A O 1
ATOM 705 N N . ASP A 1 97 ? 9.855 -3.949 -7.246 1.00 93.94 97 ASP A N 1
ATOM 706 C CA . ASP A 1 97 ? 9.963 -2.804 -6.347 1.00 93.94 97 ASP A CA 1
ATOM 707 C C . ASP A 1 97 ? 11.442 -2.489 -6.017 1.00 93.94 97 ASP A C 1
ATOM 709 O O . ASP A 1 97 ? 12.072 -3.243 -5.273 1.00 93.94 97 ASP A O 1
ATOM 713 N N . PRO A 1 98 ? 12.026 -1.382 -6.523 1.00 93.56 98 PRO A N 1
ATOM 714 C CA . PRO A 1 98 ? 13.379 -0.963 -6.163 1.00 93.56 98 PRO A CA 1
ATOM 715 C C . PRO A 1 98 ? 13.433 -0.456 -4.718 1.00 93.56 98 PRO A C 1
ATOM 717 O O . PRO A 1 98 ? 12.420 -0.037 -4.154 1.00 93.56 98 PRO A O 1
ATOM 720 N N . ILE A 1 99 ? 14.629 -0.419 -4.125 1.00 95.25 99 ILE A N 1
ATOM 721 C CA . ILE A 1 99 ? 14.811 0.164 -2.793 1.00 95.25 99 ILE A CA 1
ATOM 722 C C . ILE A 1 99 ? 14.471 1.663 -2.802 1.00 95.25 99 ILE A C 1
ATOM 724 O O . ILE A 1 99 ? 14.943 2.417 -3.650 1.00 95.25 99 ILE A O 1
ATOM 728 N N . LEU A 1 100 ? 13.678 2.109 -1.827 1.00 94.06 100 LEU A N 1
ATOM 729 C CA . LEU A 1 100 ? 13.141 3.468 -1.710 1.00 94.06 100 LEU A CA 1
ATOM 730 C C . LEU A 1 100 ? 14.234 4.540 -1.776 1.00 94.06 100 LEU A C 1
ATOM 732 O O . LEU A 1 100 ? 14.031 5.582 -2.386 1.00 94.06 100 LEU A O 1
ATOM 736 N N . ALA A 1 101 ? 15.408 4.274 -1.201 1.00 94.81 101 ALA A N 1
ATOM 737 C CA . ALA A 1 101 ? 16.532 5.210 -1.210 1.00 94.81 101 ALA A CA 1
ATOM 738 C C . ALA A 1 101 ? 17.125 5.468 -2.611 1.00 94.81 101 ALA A C 1
ATOM 740 O O . ALA A 1 101 ? 17.843 6.448 -2.789 1.00 94.81 101 ALA A O 1
ATOM 741 N N . ALA A 1 102 ? 16.848 4.599 -3.587 1.00 93.88 102 ALA A N 1
ATOM 742 C CA . ALA A 1 102 ? 17.295 4.741 -4.971 1.00 93.88 102 ALA A CA 1
ATOM 743 C C . ALA A 1 102 ? 16.252 5.422 -5.878 1.00 93.88 102 ALA A C 1
ATOM 745 O O . ALA A 1 102 ? 16.527 5.658 -7.054 1.00 93.88 102 ALA A O 1
ATOM 746 N N . VAL A 1 103 ? 15.059 5.725 -5.357 1.00 95.00 103 VAL A N 1
ATOM 747 C CA . VAL A 1 103 ? 13.991 6.383 -6.115 1.00 95.00 103 VAL A CA 1
ATOM 748 C C . VAL A 1 103 ? 14.278 7.877 -6.196 1.00 95.00 103 VAL A C 1
ATOM 750 O O . VAL A 1 103 ? 14.471 8.538 -5.176 1.00 95.00 103 VAL A O 1
ATOM 753 N N . ASP A 1 104 ? 14.315 8.418 -7.412 1.00 95.56 104 ASP A N 1
ATOM 754 C CA . ASP A 1 104 ? 14.507 9.851 -7.613 1.00 95.56 104 ASP A CA 1
ATOM 755 C C . ASP A 1 104 ? 13.273 10.665 -7.170 1.00 95.56 104 ASP A C 1
ATOM 757 O O . ASP A 1 104 ? 12.160 10.131 -7.134 1.00 95.56 104 ASP A O 1
ATOM 761 N N . PRO A 1 1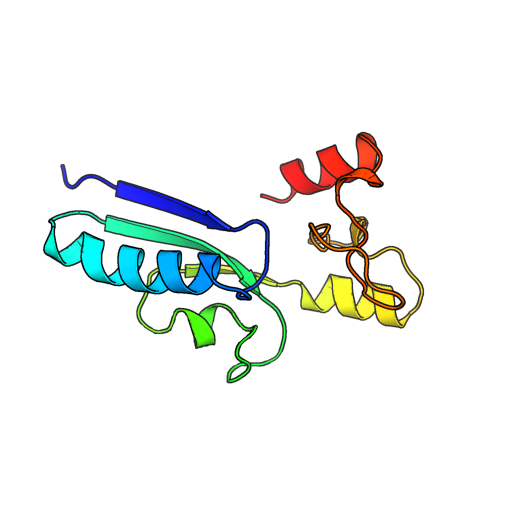05 ? 13.437 11.964 -6.855 1.00 95.44 105 PRO A N 1
ATOM 762 C CA . PRO A 1 105 ? 12.343 12.790 -6.349 1.00 95.44 105 PRO A CA 1
ATOM 763 C C . PRO A 1 105 ? 11.099 12.826 -7.244 1.00 95.44 105 PRO A C 1
ATOM 765 O O . PRO A 1 105 ? 9.996 12.766 -6.720 1.00 95.44 105 PRO A O 1
ATOM 768 N N . ALA A 1 106 ? 11.244 12.851 -8.574 1.00 93.44 106 ALA A N 1
ATOM 769 C CA . ALA A 1 106 ? 10.090 12.937 -9.470 1.00 93.44 106 ALA A CA 1
ATOM 770 C C . ALA A 1 106 ? 9.261 11.643 -9.452 1.00 93.44 106 ALA A C 1
ATOM 772 O O . ALA A 1 106 ? 8.030 11.679 -9.457 1.00 93.44 106 ALA A O 1
ATOM 773 N N . ARG A 1 107 ? 9.929 10.483 -9.384 1.00 93.56 107 ARG A N 1
ATOM 774 C CA . ARG A 1 107 ? 9.250 9.198 -9.174 1.00 93.56 107 ARG A CA 1
ATOM 775 C C . ARG A 1 107 ? 8.618 9.103 -7.790 1.00 93.56 107 ARG A C 1
ATOM 777 O O . ARG A 1 107 ? 7.545 8.522 -7.673 1.00 93.56 107 ARG A O 1
ATOM 784 N N . LEU A 1 108 ? 9.258 9.651 -6.757 1.00 92.62 108 LEU A N 1
ATOM 785 C CA . LEU A 1 108 ? 8.706 9.673 -5.402 1.00 92.62 108 LEU A CA 1
ATOM 786 C C . LEU A 1 108 ? 7.458 10.563 -5.309 1.00 92.62 108 LEU A C 1
ATOM 788 O O . LEU A 1 108 ? 6.473 10.147 -4.705 1.00 92.62 108 LEU A O 1
ATOM 792 N N . ASP A 1 109 ? 7.461 11.734 -5.944 1.00 93.94 109 ASP A N 1
ATOM 793 C CA . ASP A 1 109 ? 6.301 12.632 -5.984 1.00 93.94 109 ASP A CA 1
ATOM 794 C C . ASP A 1 109 ? 5.097 11.939 -6.636 1.00 93.94 109 ASP A C 1
ATOM 796 O O . ASP A 1 109 ? 3.994 11.964 -6.090 1.00 93.94 109 ASP A O 1
ATOM 800 N N . ARG A 1 110 ? 5.324 11.189 -7.725 1.00 92.06 110 ARG A N 1
ATOM 801 C CA . ARG A 1 110 ? 4.288 10.353 -8.351 1.00 92.06 110 ARG A CA 1
ATOM 802 C C . ARG A 1 110 ? 3.704 9.308 -7.395 1.00 92.06 110 ARG A C 1
ATOM 804 O O . ARG A 1 110 ? 2.516 9.009 -7.484 1.00 92.06 110 ARG A O 1
ATOM 811 N N . GLN A 1 111 ? 4.515 8.741 -6.496 1.00 91.69 111 GLN A N 1
ATOM 812 C CA . GLN A 1 111 ? 4.004 7.820 -5.474 1.00 91.69 111 GLN A CA 1
ATOM 813 C C . GLN A 1 111 ? 3.036 8.539 -4.544 1.00 91.69 111 GLN A C 1
ATOM 815 O O . GLN A 1 111 ? 1.993 7.984 -4.238 1.00 91.69 111 GLN A O 1
ATOM 820 N N . VAL A 1 112 ? 3.357 9.760 -4.112 1.00 91.88 112 VAL A N 1
ATOM 821 C CA . VAL A 1 112 ? 2.501 10.544 -3.211 1.00 91.88 112 VAL A CA 1
ATOM 822 C C . VAL A 1 112 ? 1.199 10.956 -3.898 1.00 91.88 112 VAL A C 1
ATOM 824 O O . VAL A 1 112 ? 0.146 10.844 -3.287 1.00 91.88 112 VAL A O 1
ATOM 827 N N . GLU A 1 113 ? 1.251 11.386 -5.160 1.00 92.12 113 GLU A N 1
ATOM 828 C CA . GLU A 1 113 ? 0.067 11.811 -5.925 1.00 92.12 113 GLU A CA 1
ATOM 829 C C . GLU A 1 113 ? -0.948 10.686 -6.180 1.00 92.12 113 GLU A C 1
ATOM 831 O O . GLU A 1 113 ? -2.124 10.962 -6.412 1.00 92.12 113 GLU A O 1
ATOM 836 N N . ALA A 1 114 ? -0.507 9.427 -6.162 1.00 89.44 114 ALA A N 1
ATOM 837 C CA . ALA A 1 114 ? -1.367 8.274 -6.412 1.00 89.44 114 ALA A CA 1
ATOM 838 C C . ALA A 1 114 ? -2.244 7.857 -5.211 1.00 89.44 114 ALA A C 1
ATOM 840 O O . ALA A 1 114 ? -3.099 6.982 -5.379 1.00 89.44 114 ALA A O 1
ATOM 841 N N . TRP A 1 115 ? -2.033 8.443 -4.025 1.00 84.06 115 TRP A N 1
ATOM 842 C CA . TRP A 1 115 ? -2.775 8.169 -2.783 1.00 84.06 115 TRP A CA 1
ATOM 843 C C . TRP A 1 115 ? -3.690 9.329 -2.388 1.00 84.06 115 TRP A C 1
ATOM 845 O O . TRP A 1 115 ? -4.807 9.034 -1.900 1.00 84.06 115 TRP A O 1
#

Foldseek 3Di:
DQAEDEAEDLEQDDDDVNVVLLVCCVCQVVVRHHYAYEYEAEDDAVDCSGNCNVNPPGHYDYHYLPQLVVCVVVVHQQLPTVQRHEADCDDDPPDSHHHPVPDDPVSVVSSVVND

Radius of gyration: 15.1 Å; Cα contacts (8 Å, |Δi|>4): 195; chains: 1; bounding box: 36×29×42 Å

Nearest PDB structures (foldseek):
  6i3m-assembly1_C  TM=5.130E-01  e=8.382E-01  Saccharomyces cerevisiae S288C
  1ijb-assembly1_A  TM=3.481E-01  e=3.017E+00  Homo sapiens
  8gh9-assembly1_A  TM=3.636E-01  e=3.429E+00  Homo sapiens
  8ghg-assembly1_D  TM=4.166E-01  e=6.935E+00  Homo sapiens
  8ghg-assembly1_A  TM=2.812E-01  e=7.883E+00  Homo sapiens

Sequence (115 aa):
MTPRAAMGLLFYPRGGSAQVVRYLAAALPHAGWQASVYCGSLGPPGAESNAATFFSGLDVHALDYGPAIAAFERGDDPLLADPPLHPSYEERAGAPDPILAAVDPARLDRQVEAW

Solvent-accessible surface area (backbone atoms only — not comparable to full-atom values): 6493 Å² total; per-residue (Å²): 134,74,52,77,46,81,44,79,42,82,48,40,46,59,70,69,67,43,52,51,49,51,54,48,49,67,47,34,50,80,75,58,30,46,48,39,38,37,28,22,19,36,70,58,90,78,33,67,32,9,35,70,49,63,44,60,96,58,52,70,51,64,47,64,31,56,60,6,52,56,32,35,77,74,71,46,66,16,58,74,34,80,51,47,39,54,64,26,97,53,82,53,94,91,53,81,34,54,32,50,92,76,56,51,69,73,56,48,50,53,57,61,73,72,109

pLDDT: mean 95.59, std 2.75, range [83.88, 98.5]

Secondary structure (DSSP, 8-state):
---EEEEE-SSSS-HHHHHHHHHHHHHGGGGT-EEEEEEEE-SSTT-TT-HHHHTTTS-EEEEE-HHHHHHHHTT--GGGSSSPPPPBSS--TT-SS-BGGG--HHHHHHHHHT-

Mean predicted aligned error: 2.8 Å